Protein AF-A0A397HRG8-F1 (afdb_monomer_lite)

Structure (mmCIF, N/CA/C/O backbone):
data_AF-A0A397HRG8-F1
#
_entry.id   AF-A0A397HRG8-F1
#
loop_
_atom_site.group_PDB
_atom_site.id
_atom_site.type_symbol
_atom_site.label_atom_id
_atom_site.label_alt_id
_atom_site.label_comp_id
_atom_site.label_asym_id
_atom_site.label_entity_id
_atom_site.label_seq_id
_atom_site.pdbx_PDB_ins_code
_atom_site.Cartn_x
_atom_site.Cartn_y
_atom_site.Cartn_z
_atom_site.occupancy
_atom_site.B_iso_or_equiv
_atom_site.auth_seq_id
_atom_site.auth_comp_id
_atom_site.auth_asym_id
_atom_site.auth_atom_id
_atom_site.pdbx_PDB_model_num
ATOM 1 N N . MET A 1 1 ? 14.126 5.012 30.182 1.00 44.03 1 MET A N 1
ATOM 2 C CA . MET A 1 1 ? 14.411 5.059 28.732 1.00 44.03 1 MET A CA 1
ATOM 3 C C . MET A 1 1 ? 13.706 3.872 28.100 1.00 44.03 1 MET A C 1
ATOM 5 O O . MET A 1 1 ? 14.023 2.751 28.473 1.00 44.03 1 MET A O 1
ATOM 9 N N . ALA A 1 2 ? 12.680 4.100 27.277 1.00 57.38 2 ALA A N 1
ATOM 10 C CA . ALA A 1 2 ? 11.948 3.010 26.634 1.00 57.38 2 ALA A CA 1
ATOM 11 C C . ALA A 1 2 ? 12.887 2.286 25.657 1.00 57.38 2 ALA A C 1
ATOM 13 O O . ALA A 1 2 ? 13.484 2.928 24.795 1.00 57.38 2 ALA A O 1
ATOM 14 N N . GLN A 1 3 ? 13.056 0.973 25.820 1.00 58.81 3 GLN A N 1
ATOM 15 C CA . GLN A 1 3 ? 13.752 0.153 24.832 1.00 58.81 3 GLN A CA 1
ATOM 16 C C . GLN A 1 3 ? 12.915 0.164 23.555 1.00 58.81 3 GLN A C 1
ATOM 18 O O . GLN A 1 3 ? 11.808 -0.373 23.510 1.00 58.81 3 GLN A O 1
ATOM 23 N N . ILE A 1 4 ? 13.422 0.838 22.529 1.00 61.75 4 ILE A N 1
ATOM 24 C CA . ILE A 1 4 ? 12.820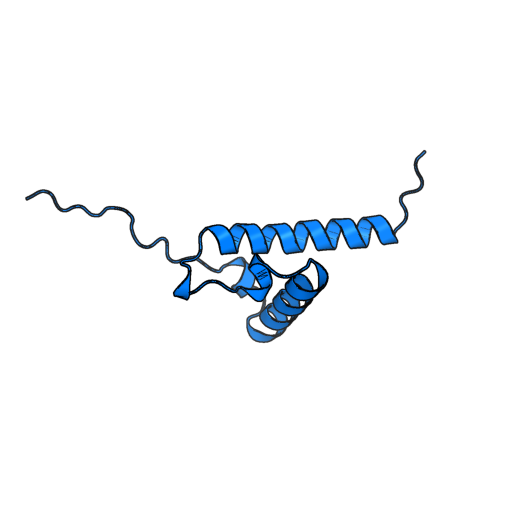 0.801 21.207 1.00 61.75 4 ILE A CA 1
ATOM 25 C C . ILE A 1 4 ? 13.143 -0.579 20.628 1.00 61.75 4 ILE A C 1
ATOM 27 O O . ILE A 1 4 ? 14.259 -0.845 20.188 1.00 61.75 4 ILE A O 1
ATOM 31 N N . ASN A 1 5 ? 12.170 -1.484 20.681 1.00 74.94 5 ASN A N 1
ATOM 32 C CA . ASN A 1 5 ? 12.301 -2.810 20.094 1.00 74.94 5 ASN A CA 1
ATOM 33 C C . ASN A 1 5 ? 12.288 -2.671 18.566 1.00 74.94 5 ASN A C 1
ATOM 35 O O . ASN A 1 5 ? 11.292 -2.229 17.999 1.00 74.94 5 ASN A O 1
ATOM 39 N N . ASN A 1 6 ? 13.368 -3.072 17.887 1.00 76.56 6 ASN A N 1
ATOM 40 C CA . ASN A 1 6 ? 13.506 -2.963 16.425 1.00 76.56 6 ASN A CA 1
ATOM 41 C C . ASN A 1 6 ? 12.319 -3.564 15.649 1.00 76.56 6 ASN A C 1
ATOM 43 O O . ASN A 1 6 ? 11.920 -3.022 14.622 1.00 76.56 6 ASN A O 1
ATOM 47 N N . SER A 1 7 ? 11.703 -4.635 16.165 1.00 79.56 7 SER A N 1
ATOM 48 C CA . SER A 1 7 ? 10.489 -5.228 15.582 1.00 79.56 7 SER A CA 1
ATOM 49 C C . SER A 1 7 ? 9.313 -4.249 15.537 1.00 79.56 7 SER A C 1
ATOM 51 O O . SER A 1 7 ? 8.560 -4.238 14.566 1.00 79.56 7 SER A O 1
ATOM 53 N N . ASN A 1 8 ? 9.169 -3.402 16.559 1.00 86.50 8 ASN A N 1
ATOM 54 C CA . ASN A 1 8 ? 8.098 -2.412 16.623 1.00 86.50 8 ASN A CA 1
ATOM 55 C C . ASN A 1 8 ? 8.338 -1.292 15.605 1.00 86.50 8 ASN A C 1
ATOM 57 O O . ASN A 1 8 ? 7.394 -0.878 14.942 1.00 86.50 8 ASN A O 1
ATOM 61 N N . ILE A 1 9 ? 9.595 -0.863 15.413 1.00 88.44 9 ILE A N 1
ATOM 62 C CA . ILE A 1 9 ? 9.937 0.132 14.381 1.00 88.44 9 ILE A CA 1
ATOM 63 C C . ILE A 1 9 ? 9.611 -0.404 12.984 1.00 88.44 9 ILE A C 1
ATOM 65 O O . ILE A 1 9 ? 9.032 0.311 12.166 1.00 88.44 9 ILE A O 1
ATOM 69 N N . VAL A 1 10 ? 9.991 -1.654 12.692 1.00 91.06 10 VAL A N 1
ATOM 70 C CA . VAL A 1 10 ? 9.737 -2.276 11.383 1.00 91.06 10 VAL A CA 1
ATOM 71 C C . VAL A 1 10 ? 8.236 -2.361 11.115 1.00 91.06 10 VAL A C 1
ATOM 73 O O . VAL A 1 10 ? 7.789 -1.975 10.033 1.00 91.06 10 VAL A O 1
ATOM 76 N N . GLN A 1 11 ? 7.459 -2.802 12.105 1.00 93.56 11 GLN A N 1
ATOM 77 C CA . GLN A 1 11 ? 6.008 -2.898 11.983 1.00 93.56 11 GLN A CA 1
ATOM 78 C C . GLN A 1 11 ? 5.359 -1.521 11.787 1.00 93.56 11 GLN A C 1
ATOM 80 O O . GLN A 1 11 ? 4.600 -1.334 10.839 1.00 93.56 11 GLN A O 1
ATOM 85 N N . GLU A 1 12 ? 5.716 -0.529 12.605 1.00 95.12 12 GLU A N 1
ATOM 86 C CA . GLU A 1 12 ? 5.189 0.835 12.487 1.00 95.12 12 GLU A CA 1
ATOM 87 C C . GLU A 1 12 ? 5.543 1.464 11.128 1.00 95.12 12 GLU A C 1
ATOM 89 O O . GLU A 1 12 ? 4.718 2.124 10.491 1.00 95.12 12 GLU A O 1
ATOM 94 N N . THR A 1 13 ? 6.762 1.225 10.637 1.00 96.00 13 THR A N 1
ATOM 95 C CA . THR A 1 13 ? 7.203 1.696 9.316 1.00 96.00 13 THR A CA 1
ATOM 96 C C . THR A 1 13 ? 6.370 1.061 8.208 1.00 96.00 13 THR A C 1
ATOM 98 O O . THR A 1 13 ? 5.914 1.757 7.297 1.00 96.00 13 THR A O 1
ATOM 101 N N . LYS A 1 14 ? 6.126 -0.250 8.299 1.00 96.62 14 LYS A N 1
ATOM 102 C CA . LYS A 1 14 ? 5.291 -0.990 7.351 1.00 96.62 14 LYS A CA 1
ATOM 103 C C . LYS A 1 14 ? 3.855 -0.469 7.345 1.00 96.62 14 LYS A C 1
ATOM 105 O O . LYS A 1 14 ? 3.302 -0.227 6.273 1.00 96.62 14 LYS A O 1
ATOM 110 N N . GLU A 1 15 ? 3.275 -0.236 8.518 1.00 97.50 15 GLU A N 1
ATOM 111 C CA . GLU A 1 15 ? 1.923 0.307 8.672 1.00 97.50 15 GLU A CA 1
ATOM 112 C C . GLU A 1 15 ? 1.794 1.710 8.077 1.00 97.50 15 GLU A C 1
ATOM 114 O O . GLU A 1 15 ? 0.871 1.961 7.299 1.00 97.50 15 GLU A O 1
ATOM 119 N N . LYS A 1 16 ? 2.745 2.608 8.364 1.00 97.81 16 LYS A N 1
ATOM 120 C CA . LYS A 1 16 ? 2.769 3.961 7.784 1.00 97.81 16 LYS A CA 1
ATOM 121 C C . LYS A 1 16 ? 2.913 3.923 6.265 1.00 97.81 16 LYS A C 1
ATOM 123 O O . LYS A 1 16 ? 2.205 4.645 5.560 1.00 97.81 16 LYS A O 1
ATOM 128 N N . PHE A 1 17 ? 3.788 3.058 5.757 1.00 96.81 17 PHE A N 1
ATOM 129 C CA . PHE A 1 17 ? 4.003 2.889 4.324 1.00 96.81 17 PHE A CA 1
ATOM 130 C C . PHE A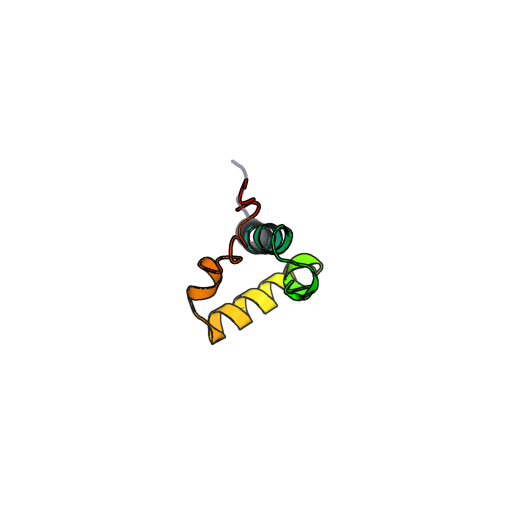 1 17 ? 2.745 2.370 3.614 1.00 96.81 17 PHE A C 1
ATOM 132 O O . PHE A 1 17 ? 2.312 2.949 2.619 1.00 96.81 17 PHE A O 1
ATOM 139 N N . VAL A 1 18 ? 2.092 1.339 4.155 1.00 97.62 18 VAL A N 1
ATOM 140 C CA . VAL A 1 18 ? 0.809 0.843 3.633 1.00 97.62 18 VAL A CA 1
ATOM 141 C C . VAL A 1 18 ? -0.281 1.912 3.737 1.00 97.62 18 VAL A C 1
ATOM 143 O O . VAL A 1 18 ? -1.054 2.100 2.795 1.00 97.62 18 VAL A O 1
ATOM 146 N N . GLY A 1 19 ? -0.325 2.649 4.848 1.00 97.50 19 GLY A N 1
ATOM 147 C CA . GLY A 1 19 ? -1.269 3.740 5.075 1.00 97.50 19 GLY A CA 1
ATOM 148 C C . GLY A 1 19 ? -1.195 4.826 4.000 1.00 97.50 19 GLY A C 1
ATOM 149 O O . GLY A 1 19 ? -2.235 5.289 3.526 1.00 97.50 19 GLY A O 1
ATOM 150 N N . TYR A 1 20 ? 0.013 5.180 3.549 1.00 95.69 20 TYR A N 1
ATOM 151 C CA . TYR A 1 20 ? 0.212 6.113 2.436 1.00 95.69 20 TYR A CA 1
ATOM 152 C C . TYR A 1 20 ? -0.502 5.645 1.156 1.00 95.69 20 TYR A C 1
ATOM 154 O O . TYR A 1 20 ? -1.291 6.397 0.579 1.00 95.69 20 TYR A O 1
ATOM 162 N N . PHE A 1 21 ? -0.298 4.390 0.742 1.00 94.88 21 PHE A N 1
ATOM 163 C CA . PHE A 1 21 ? -0.927 3.853 -0.469 1.00 94.88 21 PHE A CA 1
ATOM 164 C C . PHE A 1 21 ? -2.438 3.650 -0.307 1.00 94.88 21 PHE A C 1
ATOM 166 O O . PHE A 1 21 ? -3.194 4.000 -1.209 1.00 94.88 21 PHE A O 1
ATOM 173 N N . LYS A 1 22 ? -2.912 3.197 0.862 1.00 95.38 22 LYS A N 1
ATOM 174 C CA . LYS A 1 22 ? -4.353 3.123 1.165 1.00 95.38 22 LYS A CA 1
ATOM 175 C C . LYS A 1 22 ? -5.044 4.474 1.026 1.00 95.38 22 LYS A C 1
ATOM 177 O O . LYS A 1 22 ? -6.154 4.551 0.500 1.00 95.38 22 LYS A O 1
ATOM 182 N N . ASN A 1 23 ? -4.397 5.542 1.488 1.00 93.12 23 ASN A N 1
ATOM 183 C CA . ASN A 1 23 ? -4.934 6.893 1.363 1.00 93.12 23 ASN A CA 1
ATOM 184 C C . ASN A 1 23 ? -4.969 7.371 -0.090 1.00 93.12 23 ASN A C 1
ATOM 186 O O . ASN A 1 23 ? -5.924 8.045 -0.467 1.00 93.12 23 ASN A O 1
ATOM 190 N N . LYS A 1 24 ? -3.997 6.978 -0.918 1.00 89.94 24 LYS A N 1
ATOM 191 C CA . LYS A 1 24 ? -4.059 7.228 -2.362 1.00 89.94 24 LYS A CA 1
ATOM 192 C C . LYS A 1 24 ? -5.203 6.478 -3.035 1.00 89.94 24 LYS A C 1
ATOM 194 O O . LYS A 1 24 ? -5.921 7.077 -3.821 1.00 89.94 24 LYS A O 1
ATOM 199 N N . GLU A 1 25 ? -5.443 5.220 -2.676 1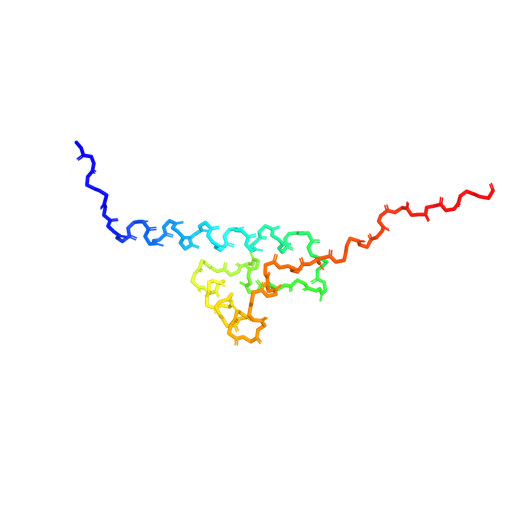.00 90.31 25 GLU A N 1
ATOM 200 C CA . GLU A 1 25 ? -6.565 4.456 -3.236 1.00 90.31 25 GLU A CA 1
ATOM 201 C C . GLU A 1 25 ? -7.932 5.070 -2.882 1.00 90.31 25 GLU A C 1
ATOM 203 O O . GLU A 1 25 ? -8.869 4.953 -3.662 1.00 90.31 25 GLU A O 1
ATOM 208 N N . LYS A 1 26 ? -8.081 5.787 -1.755 1.00 88.62 26 LYS A N 1
ATOM 209 C CA . LYS A 1 26 ? -9.358 6.447 -1.394 1.00 88.62 26 LYS A CA 1
ATOM 210 C C . LYS A 1 26 ? -9.875 7.402 -2.469 1.00 88.62 26 LYS A C 1
ATOM 212 O O . LYS A 1 26 ? -11.088 7.512 -2.617 1.00 88.62 26 LYS A O 1
ATOM 217 N N . ILE A 1 27 ? -8.972 8.075 -3.179 1.00 87.50 27 ILE A N 1
ATOM 218 C CA . ILE A 1 27 ? -9.307 9.059 -4.215 1.00 87.50 27 ILE A CA 1
ATOM 219 C C . ILE A 1 27 ? -9.331 8.454 -5.627 1.00 87.50 27 ILE A C 1
ATOM 221 O O . ILE A 1 27 ? -9.655 9.155 -6.581 1.00 87.50 27 ILE A O 1
ATOM 225 N N . VAL A 1 28 ? -9.003 7.166 -5.772 1.00 85.25 28 VAL A N 1
ATOM 226 C CA . VAL A 1 28 ? -9.094 6.438 -7.043 1.00 85.25 28 VAL A CA 1
ATOM 227 C C . VAL A 1 28 ? -10.551 5.999 -7.274 1.00 85.25 28 VAL A C 1
ATOM 229 O O . VAL A 1 28 ? -11.175 5.469 -6.342 1.00 85.25 28 VAL A O 1
ATOM 232 N N . PRO A 1 29 ? -11.106 6.187 -8.489 1.00 87.00 29 PRO A N 1
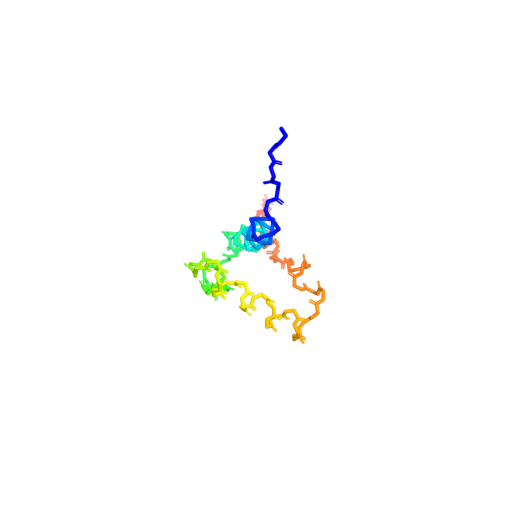ATOM 233 C CA . PRO A 1 29 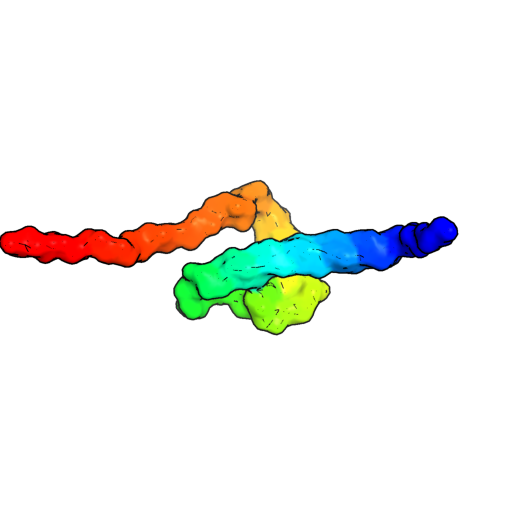? -12.416 5.657 -8.872 1.00 87.00 29 PRO A CA 1
ATOM 234 C C . PRO A 1 29 ? -12.549 4.153 -8.604 1.00 87.00 29 PRO A C 1
ATOM 236 O O . PRO A 1 29 ? -11.575 3.407 -8.691 1.00 87.00 29 PRO A O 1
ATOM 239 N N . LEU A 1 30 ? -13.756 3.688 -8.265 1.00 82.12 30 LEU A N 1
ATOM 240 C CA . LEU A 1 30 ? -13.977 2.306 -7.815 1.00 82.12 30 LEU A CA 1
ATOM 241 C C . LEU A 1 30 ? -13.562 1.259 -8.865 1.00 82.12 30 LEU A C 1
ATOM 243 O O . LEU A 1 30 ? -13.050 0.205 -8.503 1.00 82.12 30 LEU A O 1
ATOM 247 N N . ASP A 1 31 ? -13.743 1.570 -10.146 1.00 85.56 31 ASP A N 1
ATOM 248 C CA . ASP A 1 31 ? -13.380 0.741 -11.300 1.00 85.56 31 ASP A CA 1
ATOM 249 C C . ASP A 1 31 ? -11.863 0.657 -11.548 1.00 85.56 31 ASP A C 1
ATOM 251 O O . ASP A 1 31 ? -11.396 -0.274 -12.201 1.00 85.56 31 ASP A O 1
ATOM 255 N N . GLN A 1 32 ? -11.086 1.594 -10.997 1.00 84.81 32 GLN A N 1
ATOM 256 C CA . GLN A 1 32 ? -9.623 1.662 -11.132 1.00 84.81 32 GLN A CA 1
ATOM 257 C C . GLN A 1 32 ? -8.889 1.325 -9.829 1.00 84.81 32 GLN A C 1
ATOM 259 O O . GLN A 1 32 ? -7.660 1.251 -9.801 1.00 84.81 32 GLN A O 1
ATOM 264 N N . LYS A 1 33 ? -9.639 1.132 -8.742 1.00 89.38 33 LYS A N 1
ATOM 265 C CA . LYS A 1 33 ? -9.118 0.942 -7.393 1.00 89.38 33 LYS A CA 1
ATOM 266 C C . LYS A 1 33 ? -8.414 -0.400 -7.247 1.00 89.38 33 LYS A C 1
ATOM 268 O O . LYS A 1 33 ? -8.949 -1.461 -7.577 1.00 89.38 33 LYS A O 1
ATOM 273 N N . ASN A 1 34 ? -7.237 -0.379 -6.636 1.00 91.75 34 ASN A N 1
ATOM 274 C CA . ASN A 1 34 ? -6.557 -1.595 -6.230 1.00 91.75 34 ASN A CA 1
ATOM 275 C C . ASN A 1 34 ? -7.128 -2.090 -4.894 1.00 91.75 34 ASN A C 1
ATOM 277 O O . ASN A 1 34 ? -6.654 -1.734 -3.812 1.00 91.75 34 ASN A O 1
ATOM 281 N N . ASN A 1 35 ? -8.149 -2.947 -4.972 1.00 93.19 35 ASN A N 1
ATOM 282 C CA . ASN A 1 35 ? -8.844 -3.478 -3.795 1.00 93.19 35 ASN A CA 1
ATOM 283 C C . ASN A 1 35 ? -7.916 -4.214 -2.816 1.00 93.19 35 ASN A C 1
ATOM 285 O O . ASN A 1 35 ? -8.134 -4.131 -1.609 1.00 93.19 35 ASN A O 1
ATOM 289 N N . THR A 1 36 ? -6.858 -4.875 -3.298 1.00 96.19 36 THR A N 1
ATOM 290 C CA . THR A 1 36 ? -5.870 -5.526 -2.422 1.00 96.19 36 THR A CA 1
ATOM 291 C C . THR A 1 36 ? -5.130 -4.507 -1.559 1.00 96.19 36 THR A C 1
ATOM 293 O O . THR A 1 36 ? -4.908 -4.755 -0.380 1.00 96.19 36 THR A O 1
ATOM 296 N N . ILE A 1 37 ? -4.774 -3.346 -2.116 1.00 95.38 37 ILE A N 1
ATOM 297 C CA . ILE A 1 37 ? -4.136 -2.274 -1.343 1.00 95.38 37 ILE A CA 1
ATOM 298 C C . ILE A 1 37 ? -5.156 -1.615 -0.415 1.00 95.38 37 ILE A C 1
ATOM 300 O O . ILE A 1 37 ? -4.854 -1.408 0.756 1.00 95.38 37 ILE A O 1
ATOM 304 N N . TYR A 1 38 ? -6.355 -1.300 -0.913 1.00 94.62 38 TYR A N 1
ATOM 305 C CA . TYR A 1 38 ? -7.352 -0.536 -0.164 1.00 94.62 38 TYR A CA 1
ATOM 306 C C . TYR A 1 38 ? -7.968 -1.316 1.010 1.00 94.62 38 TYR A C 1
ATOM 308 O O . TYR A 1 38 ? -7.997 -0.808 2.134 1.00 94.62 38 TYR A O 1
ATOM 316 N N . LEU A 1 39 ? -8.438 -2.542 0.759 1.00 94.62 39 LEU A N 1
ATOM 317 C CA . LEU A 1 39 ? -9.192 -3.357 1.722 1.00 94.62 39 LEU A CA 1
ATOM 318 C C . LEU A 1 39 ? -8.343 -4.424 2.417 1.00 94.62 39 LEU A C 1
ATOM 320 O O . LEU A 1 39 ? -8.717 -4.870 3.498 1.00 94.62 39 LEU A O 1
ATOM 324 N N . GLY A 1 40 ? -7.220 -4.829 1.818 1.00 96.12 40 GLY A N 1
ATOM 325 C CA . GLY A 1 40 ? -6.375 -5.888 2.363 1.00 96.12 40 GLY A CA 1
ATOM 326 C C . GLY A 1 40 ? -5.759 -5.534 3.717 1.00 96.12 40 GLY A C 1
ATOM 327 O O . GLY A 1 40 ? -5.662 -4.363 4.114 1.00 96.12 40 GLY A O 1
ATOM 328 N N . SER A 1 41 ? -5.302 -6.560 4.427 1.00 97.69 41 SER A N 1
ATOM 329 C CA . SER A 1 41 ? -4.472 -6.416 5.626 1.00 97.69 41 SER A CA 1
ATOM 330 C C . SER A 1 41 ? -3.169 -5.655 5.332 1.00 97.69 41 SER A C 1
ATOM 332 O O . SER A 1 41 ? -2.801 -5.416 4.178 1.00 97.69 41 SER A O 1
ATOM 334 N N . VAL A 1 42 ? -2.447 -5.257 6.385 1.00 97.06 42 VAL A N 1
ATOM 335 C CA . VAL A 1 42 ? -1.142 -4.586 6.238 1.00 97.06 42 VAL A CA 1
ATOM 336 C C . VAL A 1 42 ? -0.164 -5.461 5.450 1.00 97.06 42 VAL A C 1
ATOM 338 O O . VAL A 1 42 ? 0.531 -4.957 4.570 1.00 97.06 42 VAL A O 1
ATOM 341 N N . ASP A 1 43 ? -0.141 -6.769 5.703 1.00 97.38 43 ASP A N 1
ATOM 342 C CA . ASP A 1 43 ? 0.761 -7.700 5.022 1.00 97.38 43 ASP A CA 1
ATOM 343 C C . ASP A 1 43 ? 0.410 -7.893 3.544 1.00 97.38 43 ASP A C 1
ATOM 345 O O . ASP A 1 43 ? 1.291 -7.810 2.683 1.00 97.38 43 ASP A O 1
ATOM 349 N N . GLU A 1 44 ? -0.870 -8.094 3.230 1.00 98.00 44 GLU A N 1
ATOM 350 C CA . GLU A 1 44 ? -1.338 -8.259 1.849 1.00 98.00 44 GLU A CA 1
ATOM 351 C C . GLU A 1 44 ? -1.095 -6.998 1.018 1.00 98.00 44 GLU A C 1
ATOM 353 O O . GLU A 1 44 ? -0.554 -7.072 -0.092 1.00 98.00 44 GLU A O 1
ATOM 358 N N . ALA A 1 45 ? -1.449 -5.834 1.570 1.00 98.06 45 ALA A N 1
ATOM 359 C CA . ALA A 1 45 ? -1.241 -4.555 0.910 1.00 98.06 45 ALA A CA 1
ATOM 360 C C . ALA A 1 45 ? 0.254 -4.287 0.698 1.00 98.06 45 ALA A C 1
ATOM 362 O O . ALA A 1 45 ? 0.656 -3.918 -0.405 1.00 98.06 45 ALA A O 1
A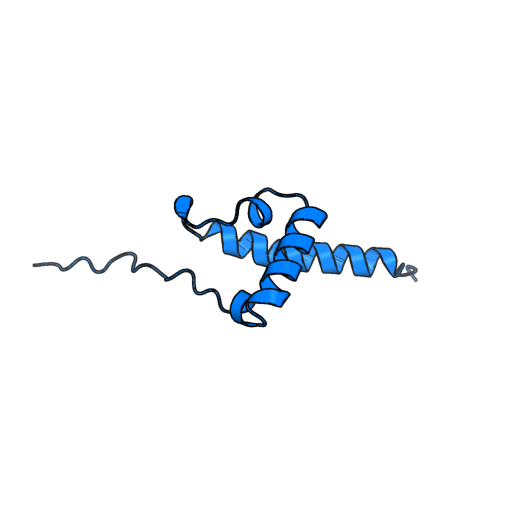TOM 363 N N . TYR A 1 46 ? 1.091 -4.536 1.710 1.00 98.19 46 TYR A N 1
ATOM 364 C CA . TYR A 1 46 ? 2.539 -4.383 1.592 1.00 98.19 46 TYR A CA 1
ATOM 365 C C . TYR A 1 46 ? 3.118 -5.258 0.476 1.00 98.19 46 TYR A C 1
ATOM 367 O O . TYR A 1 46 ? 3.804 -4.747 -0.409 1.00 98.19 46 TYR A O 1
ATOM 375 N N . ASN A 1 47 ? 2.789 -6.552 0.454 1.00 98.06 47 ASN A N 1
ATOM 376 C CA . ASN A 1 47 ? 3.273 -7.473 -0.578 1.00 98.06 47 ASN A CA 1
ATOM 377 C C . ASN A 1 47 ? 2.827 -7.043 -1.982 1.00 98.06 47 ASN A C 1
ATOM 379 O O . ASN A 1 47 ? 3.603 -7.118 -2.940 1.00 98.06 47 ASN A O 1
ATOM 383 N N . LYS A 1 48 ? 1.593 -6.539 -2.112 1.00 97.44 48 LYS A N 1
ATOM 384 C CA . LYS A 1 48 ? 1.104 -5.981 -3.374 1.00 97.44 48 LYS A CA 1
ATOM 385 C C . LYS A 1 48 ? 1.899 -4.741 -3.792 1.00 97.44 48 LYS A C 1
ATOM 387 O O . LYS A 1 48 ? 2.267 -4.658 -4.962 1.00 97.44 48 LYS A O 1
ATOM 392 N N . ILE A 1 49 ? 2.193 -3.820 -2.871 1.00 97.12 49 ILE A N 1
ATOM 393 C CA . ILE A 1 49 ? 2.983 -2.607 -3.144 1.00 97.12 49 ILE A CA 1
ATOM 394 C C . ILE A 1 49 ? 4.404 -2.970 -3.584 1.00 97.12 49 ILE A C 1
ATOM 396 O O . ILE A 1 49 ? 4.870 -2.442 -4.590 1.00 97.12 49 ILE A O 1
ATOM 400 N N . ILE A 1 50 ? 5.070 -3.909 -2.903 1.00 97.62 50 ILE A N 1
ATOM 401 C CA . ILE A 1 50 ? 6.404 -4.385 -3.304 1.00 97.62 50 ILE A CA 1
ATOM 402 C C . ILE A 1 50 ? 6.366 -5.004 -4.703 1.00 97.62 50 ILE A C 1
ATOM 404 O O . ILE A 1 50 ? 7.225 -4.712 -5.533 1.00 97.62 50 ILE A O 1
ATOM 408 N N . ARG A 1 51 ? 5.339 -5.804 -5.015 1.00 97.62 51 ARG A N 1
ATOM 409 C CA . ARG A 1 51 ? 5.172 -6.356 -6.364 1.00 97.62 51 ARG A CA 1
ATOM 410 C C . ARG A 1 51 ? 5.002 -5.259 -7.417 1.00 97.62 51 ARG A C 1
ATOM 412 O O . ARG A 1 51 ? 5.608 -5.366 -8.477 1.00 97.62 51 ARG A O 1
ATOM 419 N N . LEU A 1 52 ? 4.200 -4.229 -7.143 1.00 95.69 52 LEU A N 1
ATOM 420 C CA . LEU A 1 52 ? 4.041 -3.092 -8.056 1.00 95.69 52 LEU A CA 1
ATOM 421 C C . LEU A 1 52 ? 5.350 -2.318 -8.215 1.00 95.69 52 LEU A C 1
ATOM 423 O O . LEU A 1 52 ? 5.725 -2.003 -9.337 1.00 95.69 52 LEU A O 1
ATOM 427 N N . PHE A 1 53 ? 6.083 -2.079 -7.126 1.00 95.94 53 PHE A N 1
ATOM 428 C CA . PHE A 1 53 ? 7.397 -1.440 -7.174 1.00 95.94 53 PHE A CA 1
ATOM 429 C C . PHE A 1 53 ? 8.381 -2.228 -8.045 1.00 95.94 53 PHE A C 1
ATOM 431 O O . PHE A 1 53 ? 9.085 -1.644 -8.859 1.00 95.94 53 PHE A O 1
ATOM 438 N N . ASN A 1 54 ? 8.396 -3.556 -7.940 1.00 97.12 54 ASN A N 1
ATOM 439 C CA . ASN A 1 54 ? 9.274 -4.396 -8.757 1.00 97.12 54 ASN A CA 1
ATOM 440 C C . ASN A 1 54 ? 8.933 -4.350 -10.258 1.00 97.12 54 ASN A C 1
ATOM 442 O O . ASN A 1 54 ? 9.797 -4.635 -11.081 1.00 97.12 54 ASN A O 1
ATOM 446 N N . ILE A 1 55 ? 7.689 -4.015 -10.618 1.00 95.44 55 ILE A N 1
ATOM 447 C CA . ILE A 1 55 ? 7.225 -3.941 -12.012 1.00 95.44 55 ILE A CA 1
ATOM 448 C C . ILE A 1 55 ? 7.377 -2.517 -12.566 1.00 95.44 55 ILE A C 1
ATOM 450 O O . ILE A 1 55 ? 7.868 -2.322 -13.675 1.00 95.44 55 ILE A O 1
ATOM 454 N N . GLU A 1 56 ? 6.942 -1.516 -11.806 1.00 93.50 56 GLU A N 1
ATOM 455 C CA . GLU A 1 56 ? 6.787 -0.129 -12.260 1.00 93.50 56 GLU A CA 1
ATOM 456 C C . GLU A 1 56 ? 7.877 0.810 -11.719 1.00 93.50 56 GLU A C 1
ATOM 458 O O . GLU A 1 56 ? 8.008 1.956 -12.164 1.00 93.50 56 GLU A O 1
ATOM 463 N N . GLY A 1 57 ? 8.675 0.341 -10.761 1.00 93.38 57 GLY A N 1
ATOM 464 C CA . GLY A 1 57 ? 9.694 1.122 -10.075 1.00 93.38 57 GLY A CA 1
ATOM 465 C C . GLY A 1 57 ? 9.092 2.244 -9.236 1.00 93.38 57 GLY A C 1
ATOM 466 O O . GLY A 1 57 ? 8.013 2.137 -8.653 1.00 93.38 57 GLY A O 1
ATOM 467 N N . THR A 1 58 ? 9.784 3.380 -9.204 1.00 93.31 58 THR A N 1
ATOM 468 C CA . THR A 1 58 ? 9.369 4.568 -8.443 1.00 93.31 58 THR A CA 1
ATOM 469 C C . THR A 1 58 ? 8.105 5.241 -8.988 1.00 93.31 58 THR A C 1
ATOM 471 O O . THR A 1 58 ? 7.541 6.111 -8.324 1.00 93.31 58 THR A O 1
ATOM 474 N N . LYS A 1 59 ? 7.600 4.825 -10.158 1.00 91.12 59 LYS A N 1
ATOM 475 C CA . LYS A 1 59 ? 6.371 5.376 -10.749 1.00 91.12 59 LYS A CA 1
ATOM 476 C C . LYS A 1 59 ? 5.144 5.175 -9.859 1.00 91.12 59 LYS A C 1
ATOM 478 O O . LYS A 1 59 ? 4.249 6.014 -9.896 1.00 91.12 59 LYS A O 1
ATOM 483 N N . ILE A 1 60 ? 5.139 4.160 -8.991 1.00 91.12 60 ILE A N 1
ATOM 484 C CA . ILE A 1 60 ? 4.038 3.903 -8.047 1.00 91.12 60 ILE A CA 1
ATOM 485 C C . ILE A 1 60 ? 3.799 5.068 -7.070 1.00 91.12 60 ILE A C 1
ATOM 487 O O . ILE A 1 60 ? 2.687 5.261 -6.581 1.00 91.12 60 ILE A O 1
ATOM 491 N N . PHE A 1 61 ? 4.825 5.883 -6.799 1.00 89.00 61 PHE A N 1
ATOM 492 C CA . PHE A 1 61 ? 4.709 7.075 -5.953 1.00 89.00 61 PHE A CA 1
ATOM 493 C C . PHE A 1 61 ? 4.133 8.271 -6.713 1.00 89.00 61 PHE A C 1
ATOM 495 O O . PHE A 1 61 ? 3.583 9.186 -6.101 1.00 89.00 61 PHE A O 1
ATOM 502 N N . ASN A 1 62 ? 4.187 8.220 -8.041 1.00 81.25 62 ASN A N 1
ATOM 503 C CA . ASN A 1 62 ? 3.756 9.271 -8.947 1.00 81.25 62 ASN A CA 1
ATOM 504 C C . ASN A 1 62 ? 2.443 8.929 -9.642 1.00 81.25 62 ASN A C 1
ATOM 506 O O . ASN A 1 62 ? 2.139 9.589 -10.631 1.00 81.25 62 ASN A O 1
ATOM 510 N N . SER A 1 63 ? 1.677 7.928 -9.170 1.00 63.50 63 SER A N 1
ATOM 511 C CA . SER A 1 63 ? 0.334 7.692 -9.698 1.00 63.50 63 SER A CA 1
ATOM 512 C C . SER A 1 63 ? -0.510 8.939 -9.440 1.00 63.50 63 SER A C 1
ATOM 514 O O . SER A 1 63 ? -1.100 9.163 -8.380 1.00 63.50 63 SER A O 1
ATOM 516 N N . SER A 1 64 ? -0.486 9.823 -10.428 1.00 54.19 64 SER A N 1
ATOM 517 C CA . SER A 1 64 ? -1.514 10.786 -10.687 1.00 54.19 64 SER A CA 1
ATOM 518 C C . SER A 1 64 ? -2.722 9.921 -10.972 1.00 54.19 64 SER A C 1
ATOM 520 O O . SER A 1 64 ? -2.942 9.453 -12.088 1.00 54.19 64 SER A O 1
ATOM 522 N N . VAL A 1 65 ? -3.534 9.708 -9.935 1.00 55.78 65 VAL A N 1
ATOM 523 C CA . VAL A 1 65 ? -4.975 9.755 -10.151 1.00 55.78 65 VAL A CA 1
ATOM 524 C C . VAL A 1 65 ? -5.131 10.939 -11.081 1.00 55.78 65 VAL A C 1
ATOM 526 O O . VAL A 1 65 ? -4.767 12.055 -10.692 1.00 55.78 65 VAL A O 1
ATOM 529 N N . LYS A 1 66 ? -5.458 10.685 -12.356 1.00 50.47 66 LYS A N 1
ATOM 530 C CA . LYS A 1 66 ? -5.812 11.768 -13.261 1.00 50.47 66 LYS A CA 1
ATOM 531 C C . LYS A 1 66 ? -6.815 12.542 -12.435 1.00 50.47 66 LYS A C 1
ATOM 533 O O . LYS A 1 66 ? -7.840 11.976 -12.066 1.00 50.47 66 LYS A O 1
ATOM 538 N N . GLN A 1 67 ? -6.457 13.756 -12.026 1.00 45.94 67 GLN A N 1
ATOM 539 C CA . GLN A 1 67 ? -7.417 14.692 -11.488 1.00 45.94 67 GLN A CA 1
ATOM 540 C C . GLN A 1 67 ? -8.335 14.908 -12.680 1.00 45.94 67 GLN A C 1
ATOM 542 O O . GLN A 1 67 ? -8.058 15.719 -13.557 1.00 45.94 67 GLN A O 1
ATOM 547 N N . THR A 1 68 ? -9.305 14.015 -12.849 1.00 40.94 68 THR A N 1
ATOM 548 C CA . THR A 1 68 ? -10.310 14.104 -13.882 1.00 40.94 68 THR A CA 1
ATOM 549 C C . THR A 1 68 ? -11.061 15.341 -13.484 1.00 40.94 68 THR A C 1
ATOM 551 O O . THR A 1 68 ? -11.809 15.297 -12.512 1.00 40.94 68 THR A O 1
ATOM 554 N N . ASN A 1 69 ? -10.706 16.435 -14.161 1.00 43.91 69 ASN A N 1
ATOM 555 C CA . ASN A 1 69 ? -11.318 17.748 -14.141 1.00 43.91 69 ASN A CA 1
ATOM 556 C C . ASN A 1 69 ? -12.719 17.688 -13.539 1.00 43.91 69 ASN A C 1
ATOM 558 O O . ASN A 1 69 ? -13.705 17.461 -14.240 1.00 43.91 69 ASN A O 1
ATOM 562 N N . VAL A 1 70 ? -12.803 17.892 -12.228 1.00 49.56 70 VAL A N 1
ATOM 563 C CA . VAL A 1 70 ? -14.052 18.313 -11.624 1.00 49.56 70 VAL A CA 1
ATOM 564 C C . VAL A 1 70 ? -14.173 19.775 -12.037 1.00 49.56 70 VAL A C 1
ATOM 566 O O . VAL A 1 70 ? -13.477 20.629 -11.501 1.00 49.56 70 VAL A O 1
ATOM 569 N N . LEU A 1 71 ? -15.042 20.004 -13.030 1.00 48.62 71 LEU A N 1
ATOM 570 C CA . LEU A 1 71 ? -15.630 21.286 -13.438 1.00 48.62 71 LEU A CA 1
ATOM 571 C C . LEU A 1 71 ? -14.821 22.156 -14.424 1.00 48.62 71 LEU A C 1
ATOM 573 O O . LEU A 1 71 ? -14.350 23.233 -14.080 1.00 48.62 71 LEU A O 1
ATOM 577 N N . PHE A 1 72 ? -14.820 21.780 -15.708 1.00 42.75 72 PHE A N 1
ATOM 578 C CA . PHE A 1 72 ? -15.015 22.780 -16.770 1.00 42.75 72 PHE A CA 1
ATOM 579 C C . PHE A 1 72 ? -16.495 22.767 -17.152 1.00 42.75 72 PHE A C 1
ATOM 581 O O . PHE A 1 72 ? -16.909 22.075 -18.080 1.00 42.75 72 PHE A O 1
ATOM 588 N N . VAL A 1 73 ? -17.310 23.496 -16.389 1.00 46.00 73 VAL A N 1
ATOM 589 C CA . VAL A 1 73 ? -18.653 23.858 -16.845 1.00 46.00 73 VAL A CA 1
ATOM 590 C C . VAL A 1 73 ? -18.464 25.075 -17.742 1.00 46.00 73 VAL A C 1
ATOM 592 O O . VAL A 1 73 ? -18.232 26.178 -17.255 1.00 46.00 73 VAL A O 1
ATOM 595 N N . HIS A 1 74 ? -18.489 24.857 -19.056 1.00 44.19 74 HIS A N 1
ATOM 596 C CA . HIS A 1 74 ? -18.691 25.935 -20.018 1.00 44.19 74 HIS A CA 1
ATOM 597 C C . HIS A 1 74 ? -20.030 26.601 -19.679 1.00 44.19 74 HIS A C 1
ATOM 599 O O . HIS A 1 74 ? -21.079 25.967 -19.787 1.00 44.19 74 HIS A O 1
ATOM 605 N N . TRP A 1 75 ? -19.993 27.854 -19.232 1.00 42.22 75 TRP A N 1
ATOM 606 C CA . TRP A 1 75 ? -21.158 28.724 -19.334 1.00 42.22 75 TRP A CA 1
ATOM 607 C C . TRP A 1 75 ? -21.204 29.255 -20.767 1.00 42.22 75 TRP A C 1
ATOM 609 O O . TRP A 1 75 ? -20.193 29.745 -21.274 1.00 42.22 75 TRP A O 1
ATOM 619 N N . ASN A 1 76 ? -22.359 29.050 -21.405 1.00 42.94 76 ASN A N 1
ATOM 620 C CA . ASN A 1 76 ? -22.750 29.691 -22.660 1.00 42.94 76 ASN A CA 1
ATOM 621 C C . ASN A 1 76 ? -22.852 31.207 -22.486 1.00 42.94 76 ASN A C 1
ATOM 623 O O . ASN A 1 76 ? -23.296 31.633 -21.394 1.00 42.94 76 ASN A O 1
#

Radius of gyration: 16.84 Å; chains: 1; bounding box: 37×38×51 Å

Secondary structure (DSSP, 8-state):
-----HHHHHHHHHHHHHHHHHHHHHTS-TTT--HHHHHS-HHHHHHHHHHHHHHHGGGGGG-------S------

pLDDT: mean 82.38, std 19.22, range [40.94, 98.19]

Foldseek 3Di:
DDPPDVVVVVVVVLVVVLVVVLVVLVPAPPVGHPCQSNVNDSVSNSVVVVVCCVVPNPCSVVPPPPPPDPDPPDDD

Sequence (76 aa):
MAQINNSNIVQETKEKFVGYFKNKEKIVPLDQKNNTIYLGSVDEAYNKIIRLFNIEGTKIFNSSVKQTNVLFVHWN

Organism: NCBI:txid1348612